Protein AF-A0A5E6MGK2-F1 (afdb_monomer_lite)

Structure (mmCIF, N/CA/C/O backbone):
data_AF-A0A5E6MGK2-F1
#
_entry.id   AF-A0A5E6MGK2-F1
#
loop_
_atom_site.group_PDB
_atom_site.id
_atom_site.type_symbol
_atom_site.label_atom_id
_atom_site.label_alt_id
_atom_site.label_comp_id
_atom_site.label_asym_id
_atom_site.label_entity_id
_atom_site.label_seq_id
_atom_site.pdbx_PDB_ins_code
_atom_site.Cartn_x
_atom_site.Cartn_y
_atom_site.Cartn_z
_atom_site.occupancy
_atom_site.B_iso_or_equiv
_atom_site.auth_seq_id
_atom_site.auth_comp_id
_atom_site.auth_asym_id
_atom_site.auth_atom_id
_atom_site.pdbx_PDB_model_num
ATOM 1 N N . PRO A 1 1 ? 4.640 -2.344 -9.525 1.00 94.25 1 PRO A N 1
ATOM 2 C CA . PRO A 1 1 ? 4.341 -3.166 -10.727 1.00 94.25 1 PRO A CA 1
ATOM 3 C C . PRO A 1 1 ? 5.467 -4.157 -11.031 1.00 94.25 1 PRO A C 1
ATOM 5 O O . PRO A 1 1 ? 6.625 -3.793 -10.853 1.00 94.25 1 PRO A O 1
ATOM 8 N N . LEU A 1 2 ? 5.145 -5.375 -11.482 1.00 95.38 2 LEU A N 1
ATOM 9 C CA . LEU A 1 2 ? 6.143 -6.428 -11.712 1.00 95.38 2 LEU A CA 1
ATOM 10 C C . LEU A 1 2 ? 7.144 -6.060 -12.824 1.00 95.38 2 LEU A C 1
ATOM 12 O O . LEU A 1 2 ? 8.345 -6.225 -12.645 1.00 95.38 2 LEU A O 1
ATOM 16 N N . HIS A 1 3 ? 6.673 -5.469 -13.927 1.00 95.94 3 HIS A N 1
ATOM 17 C CA . HIS A 1 3 ? 7.505 -5.092 -15.083 1.00 95.94 3 HIS A CA 1
ATOM 18 C C . HIS A 1 3 ? 8.544 -3.998 -14.796 1.00 95.94 3 HIS A C 1
ATOM 20 O O . HIS A 1 3 ? 9.413 -3.750 -15.626 1.00 95.94 3 HIS A O 1
ATOM 26 N N . LEU A 1 4 ? 8.447 -3.334 -13.642 1.00 96.44 4 LEU A N 1
ATOM 27 C CA . LEU A 1 4 ? 9.413 -2.334 -13.181 1.00 96.44 4 LEU A CA 1
ATOM 28 C C . LEU A 1 4 ? 10.437 -2.902 -12.190 1.00 96.44 4 LEU A C 1
ATOM 30 O O . LEU A 1 4 ? 11.348 -2.184 -11.788 1.00 96.44 4 LEU A O 1
ATOM 34 N N . GLN A 1 5 ? 10.310 -4.167 -11.781 1.00 96.50 5 GLN A N 1
ATOM 35 C CA . GLN A 1 5 ? 11.329 -4.822 -10.962 1.00 96.50 5 GLN A CA 1
ATOM 36 C C . GLN A 1 5 ? 12.588 -5.107 -11.796 1.00 96.50 5 GLN A C 1
ATOM 38 O O . GLN A 1 5 ? 12.494 -5.346 -13.003 1.00 96.50 5 GLN A O 1
ATOM 43 N N . GLY A 1 6 ? 13.762 -5.122 -11.149 1.00 96.56 6 GLY A N 1
ATOM 44 C CA . GLY A 1 6 ? 15.073 -5.203 -11.816 1.00 96.56 6 GLY A CA 1
ATOM 45 C C . GLY A 1 6 ? 15.181 -6.317 -12.861 1.00 96.56 6 GLY A C 1
ATOM 46 O O . GLY A 1 6 ? 15.568 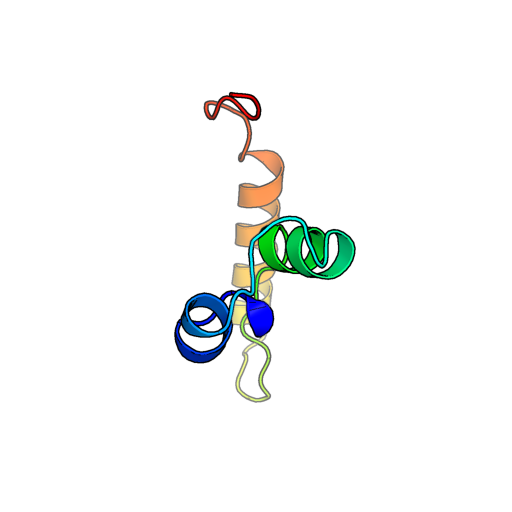-6.053 -13.997 1.00 96.56 6 GLY A O 1
ATOM 47 N N . TYR A 1 7 ? 14.696 -7.520 -12.530 1.00 96.81 7 TYR A N 1
ATOM 48 C CA . TYR A 1 7 ? 14.668 -8.675 -13.437 1.00 96.81 7 TYR A CA 1
ATOM 49 C C . TYR A 1 7 ? 14.045 -8.369 -14.813 1.00 96.81 7 TYR A C 1
ATOM 51 O O . TYR A 1 7 ? 14.545 -8.822 -15.846 1.00 96.81 7 TYR A O 1
ATOM 59 N N . PHE A 1 8 ? 12.950 -7.604 -14.836 1.00 97.12 8 PHE A N 1
ATOM 60 C CA . PHE A 1 8 ? 12.232 -7.249 -16.061 1.00 97.12 8 PHE A CA 1
ATOM 61 C C . PHE A 1 8 ? 12.866 -6.042 -16.754 1.00 97.12 8 PHE A C 1
ATOM 63 O O . PHE A 1 8 ? 12.973 -6.019 -17.982 1.00 97.12 8 PHE A O 1
ATOM 70 N N . VAL A 1 9 ? 13.341 -5.058 -15.990 1.00 96.62 9 VAL A N 1
ATOM 71 C CA . VAL A 1 9 ? 13.999 -3.867 -16.544 1.00 96.62 9 VAL A CA 1
ATOM 72 C C . VAL A 1 9 ? 15.260 -4.242 -17.329 1.00 96.62 9 VAL A C 1
ATOM 74 O O . VAL A 1 9 ? 15.444 -3.771 -18.455 1.00 96.62 9 VAL A O 1
ATOM 77 N N . GLU A 1 10 ? 16.081 -5.153 -16.809 1.00 97.44 10 GLU A N 1
ATOM 78 C CA . GLU A 1 10 ? 17.268 -5.678 -17.507 1.00 97.44 10 GLU A CA 1
ATOM 79 C C . GLU A 1 10 ? 16.923 -6.356 -18.843 1.00 97.44 10 GLU A C 1
ATOM 81 O O . GLU A 1 10 ? 17.726 -6.361 -19.770 1.00 97.44 10 GLU A O 1
ATOM 86 N N . ARG A 1 11 ? 15.694 -6.866 -18.981 1.00 97.12 11 ARG A N 1
ATOM 87 C CA . ARG A 1 11 ? 15.176 -7.543 -20.183 1.00 97.12 11 ARG A CA 1
ATOM 88 C C . ARG A 1 11 ? 14.396 -6.615 -21.122 1.00 97.12 11 ARG A C 1
ATOM 90 O O . ARG A 1 11 ? 13.668 -7.082 -21.991 1.00 97.12 11 ARG A O 1
ATOM 97 N N . GLY A 1 12 ? 14.538 -5.298 -20.959 1.00 96.81 12 GLY A N 1
ATOM 98 C CA . GLY A 1 12 ? 13.977 -4.298 -21.878 1.00 96.81 12 GLY A CA 1
ATOM 99 C C . GLY A 1 12 ? 12.610 -3.733 -21.482 1.00 96.81 12 GLY A C 1
ATOM 100 O O . GLY A 1 12 ? 12.071 -2.884 -22.200 1.00 96.81 12 GLY A O 1
ATOM 101 N N . TRP A 1 13 ? 12.055 -4.126 -20.330 1.00 97.50 13 TRP A N 1
ATOM 102 C CA . TRP A 1 13 ? 10.840 -3.498 -19.806 1.00 97.50 13 TRP A CA 1
ATOM 103 C C . TRP A 1 13 ? 11.119 -2.082 -19.302 1.00 97.50 13 TRP A C 1
ATOM 105 O O . TRP A 1 13 ? 12.191 -1.785 -18.773 1.00 97.50 13 TRP A O 1
ATOM 115 N N . ARG A 1 14 ? 10.168 -1.171 -19.514 1.00 95.44 14 ARG A N 1
ATOM 116 C CA . ARG A 1 14 ? 10.301 0.256 -19.187 1.00 95.44 14 ARG A CA 1
ATOM 117 C C . ARG A 1 14 ? 8.969 0.813 -18.686 1.00 95.44 14 ARG A C 1
ATOM 119 O O . ARG A 1 14 ? 7.911 0.296 -19.054 1.00 95.44 14 ARG A O 1
ATOM 126 N N . LYS A 1 15 ? 9.048 1.884 -17.891 1.00 95.38 15 LYS A N 1
ATOM 127 C CA . LYS A 1 15 ? 7.901 2.718 -17.498 1.00 95.38 15 LYS A CA 1
ATOM 128 C C . LYS A 1 15 ? 7.171 3.240 -18.743 1.00 95.38 15 LYS A C 1
ATOM 130 O O . LYS A 1 15 ? 7.793 3.445 -19.784 1.00 95.38 15 LYS A O 1
ATOM 135 N N . GLY A 1 16 ? 5.859 3.411 -18.649 1.00 95.69 16 GLY A N 1
ATOM 136 C CA . GLY A 1 16 ? 4.972 3.839 -19.727 1.00 95.69 16 GLY A CA 1
ATOM 137 C C . GLY A 1 16 ? 4.432 2.700 -20.595 1.00 95.69 16 GLY A C 1
ATOM 138 O O . GLY A 1 16 ? 3.481 2.916 -21.341 1.00 95.69 16 GLY A O 1
ATOM 139 N N . ARG A 1 17 ? 4.975 1.476 -20.496 1.00 96.06 17 ARG A N 1
ATOM 140 C CA . ARG A 1 17 ? 4.488 0.336 -21.299 1.0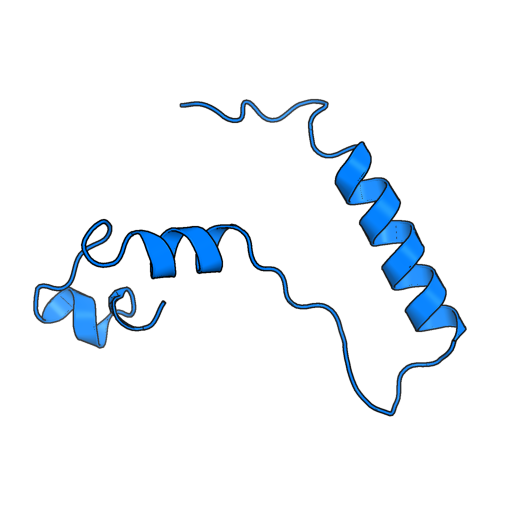0 96.06 17 ARG A CA 1
ATOM 141 C C . ARG A 1 17 ? 3.188 -0.265 -20.773 1.00 96.06 17 ARG A C 1
ATOM 143 O O . ARG A 1 17 ? 2.447 -0.844 -21.559 1.00 96.06 17 ARG A O 1
ATOM 150 N N . LEU A 1 18 ? 2.905 -0.123 -19.476 1.00 97.38 18 LEU A N 1
ATOM 151 C CA . LEU A 1 18 ? 1.658 -0.573 -18.848 1.00 97.38 18 LEU A CA 1
ATOM 152 C C . LEU A 1 18 ? 1.024 0.588 -18.060 1.00 97.38 18 LEU A C 1
ATOM 154 O O . LEU A 1 18 ? 1.025 0.575 -16.826 1.00 97.38 18 LEU A O 1
ATOM 158 N N . PRO A 1 19 ? 0.479 1.610 -18.750 1.00 95.06 19 PRO A N 1
ATOM 159 C CA . PRO A 1 19 ? 0.084 2.875 -18.127 1.00 95.06 19 PRO A CA 1
ATOM 160 C C . PRO A 1 19 ? -1.016 2.712 -17.074 1.00 95.06 19 PRO A C 1
ATOM 162 O O . PRO A 1 19 ? -0.998 3.393 -16.054 1.00 95.06 19 PRO A O 1
ATOM 165 N N . VAL A 1 20 ? -1.954 1.780 -17.270 1.00 96.69 20 VAL A N 1
ATOM 166 C CA . VAL A 1 20 ? -3.009 1.504 -16.281 1.00 96.69 20 VAL A CA 1
ATOM 167 C C . VAL A 1 20 ? -2.419 0.872 -15.019 1.00 96.69 20 VAL A C 1
ATOM 169 O O . VAL A 1 20 ? -2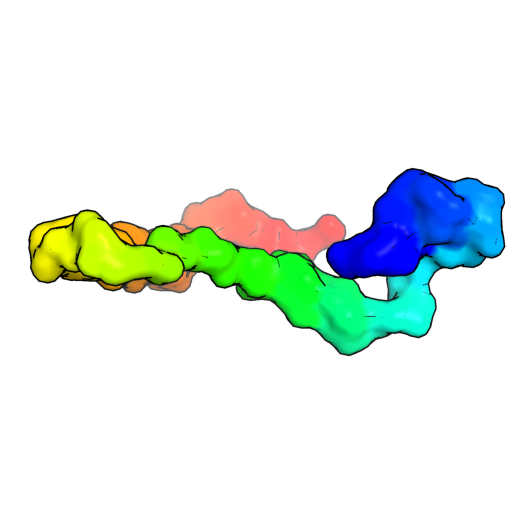.711 1.327 -13.916 1.00 96.69 20 VAL A O 1
ATOM 172 N N . THR A 1 21 ? -1.552 -0.132 -15.167 1.00 96.56 21 THR A N 1
ATOM 173 C CA . THR A 1 21 ? -0.889 -0.804 -14.040 1.00 96.56 21 THR A CA 1
ATOM 174 C C . THR A 1 21 ? -0.042 0.169 -13.227 1.00 96.56 21 THR A C 1
ATOM 176 O O . THR A 1 21 ? -0.075 0.145 -11.999 1.00 96.56 21 THR A O 1
ATOM 179 N N . GLU A 1 22 ? 0.706 1.035 -13.908 1.00 96.38 22 GLU A N 1
ATOM 180 C CA . GLU A 1 22 ? 1.531 2.066 -13.278 1.00 96.38 22 GLU A CA 1
ATOM 181 C C . GLU A 1 22 ? 0.665 3.084 -12.538 1.00 96.38 22 GLU A C 1
ATOM 183 O O . GLU A 1 22 ? 0.865 3.310 -11.350 1.00 96.38 22 GLU A O 1
ATOM 188 N N . LYS A 1 23 ? -0.381 3.605 -13.188 1.00 95.88 23 LYS A N 1
ATOM 189 C CA . LYS A 1 23 ? -1.293 4.584 -12.586 1.00 95.88 23 LYS A CA 1
ATOM 190 C C . LYS A 1 23 ? -2.048 4.036 -11.371 1.00 95.88 23 LYS A C 1
ATOM 192 O O . LYS A 1 23 ? -2.416 4.806 -10.484 1.00 95.88 23 LYS A O 1
ATOM 197 N N . VAL A 1 24 ? -2.371 2.743 -11.345 1.00 95.88 24 VAL A N 1
ATOM 198 C CA . VAL A 1 24 ? -2.968 2.105 -10.161 1.00 95.88 24 VAL A CA 1
ATOM 199 C C . VAL A 1 24 ? -1.925 2.013 -9.053 1.00 95.88 24 VAL A C 1
ATOM 201 O O . VAL A 1 24 ? -2.167 2.525 -7.967 1.00 95.88 24 VAL A O 1
ATOM 204 N N . ALA A 1 25 ? -0.747 1.460 -9.343 1.00 94.06 25 ALA A N 1
ATOM 205 C CA . ALA A 1 25 ? 0.298 1.288 -8.339 1.00 94.06 25 ALA A CA 1
ATOM 206 C C . ALA A 1 25 ? 0.782 2.608 -7.715 1.00 94.06 25 ALA A C 1
ATOM 208 O O . ALA A 1 25 ? 1.002 2.638 -6.511 1.00 94.06 25 ALA A O 1
ATOM 209 N N . ASP A 1 26 ? 0.885 3.690 -8.492 1.00 93.75 26 ASP A N 1
ATOM 210 C CA . ASP A 1 26 ? 1.334 5.006 -8.008 1.00 93.75 26 ASP A CA 1
ATOM 211 C C . ASP A 1 26 ? 0.348 5.662 -7.020 1.00 93.75 26 ASP A C 1
ATOM 213 O O . ASP A 1 26 ? 0.723 6.571 -6.286 1.00 93.75 26 ASP A O 1
ATOM 217 N N . ARG A 1 27 ? -0.922 5.234 -6.997 1.00 90.06 27 ARG A N 1
ATOM 218 C CA . ARG A 1 27 ? -1.982 5.836 -6.161 1.00 90.06 27 ARG A CA 1
ATOM 219 C C . ARG A 1 27 ? -2.536 4.885 -5.103 1.00 90.06 27 ARG A C 1
ATOM 221 O O . ARG A 1 27 ? -3.388 5.283 -4.312 1.00 90.06 27 ARG A O 1
ATOM 228 N N . SER A 1 28 ? -2.106 3.629 -5.112 1.00 92.12 28 SER A N 1
ATOM 229 C CA . SER A 1 28 ? -2.543 2.631 -4.145 1.00 92.12 28 SER A CA 1
ATOM 230 C C . SER A 1 28 ? -1.678 2.688 -2.893 1.00 92.12 28 SER A C 1
ATOM 232 O O . SER A 1 28 ? -0.455 2.626 -2.963 1.00 92.12 28 SER A O 1
ATOM 234 N N . ILE A 1 29 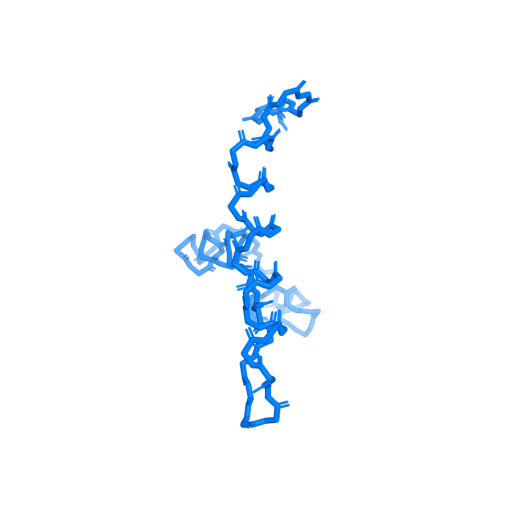? -2.335 2.729 -1.739 1.00 91.69 29 ILE A N 1
ATOM 235 C CA . ILE A 1 29 ? -1.71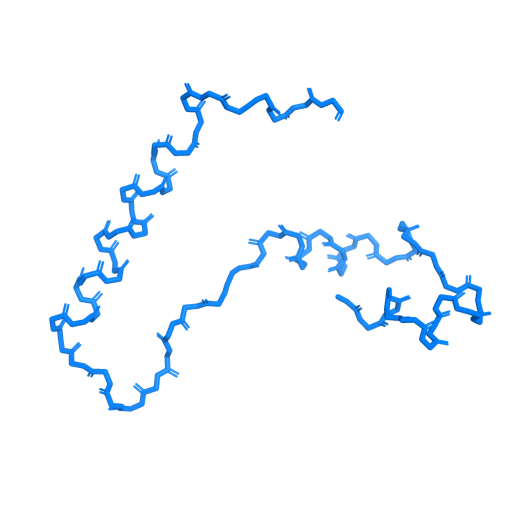8 2.494 -0.434 1.00 91.69 29 ILE A CA 1
ATOM 236 C C . ILE A 1 29 ? -2.341 1.247 0.186 1.00 91.69 29 ILE A C 1
ATOM 238 O O . ILE A 1 29 ? -3.483 0.899 -0.118 1.00 91.69 29 ILE A O 1
ATOM 242 N N . VAL A 1 30 ? -1.596 0.580 1.062 1.00 93.44 30 VAL A N 1
ATOM 243 C CA . VAL A 1 30 ? -2.092 -0.572 1.818 1.00 93.44 30 VAL A CA 1
ATOM 244 C C . VAL A 1 30 ? -2.290 -0.139 3.262 1.00 93.44 30 VAL A C 1
ATOM 246 O O . VAL A 1 30 ? -1.373 0.393 3.884 1.00 93.44 30 VAL A O 1
ATOM 249 N N . LEU A 1 31 ? -3.493 -0.363 3.785 1.00 95.25 31 LEU A N 1
ATOM 250 C CA . LEU A 1 31 ? -3.806 -0.169 5.198 1.00 95.25 31 LEU A CA 1
ATOM 251 C C . LEU A 1 31 ? -3.718 -1.513 5.930 1.00 95.25 31 LEU A C 1
ATOM 253 O O . LEU A 1 31 ? -3.941 -2.554 5.302 1.00 95.25 31 LEU A O 1
ATOM 257 N N . PRO A 1 32 ? -3.438 -1.520 7.245 1.00 95.69 32 PRO A N 1
ATOM 258 C CA . PRO A 1 32 ? -3.565 -2.727 8.050 1.00 95.69 32 PRO A CA 1
ATOM 259 C C . PRO A 1 32 ? -4.967 -3.327 7.900 1.00 95.69 32 PRO A C 1
ATOM 261 O O . PRO A 1 32 ? -5.968 -2.646 8.122 1.00 95.69 32 PRO A O 1
ATOM 264 N N . PHE A 1 33 ? -5.035 -4.600 7.513 1.00 94.38 33 PHE A N 1
ATOM 265 C CA . PHE A 1 33 ? -6.284 -5.342 7.371 1.00 94.38 33 PHE A CA 1
ATOM 266 C C . PHE A 1 33 ? -6.052 -6.808 7.742 1.00 94.38 33 PHE A C 1
ATOM 268 O O . PHE A 1 33 ? -5.597 -7.613 6.931 1.00 94.38 33 PHE A O 1
ATOM 275 N N . HIS A 1 34 ? -6.302 -7.142 9.006 1.00 96.69 34 HIS A N 1
ATOM 276 C CA . HIS A 1 34 ? -6.134 -8.486 9.555 1.00 96.69 34 HIS A CA 1
ATOM 277 C C . HIS A 1 34 ? -7.067 -8.700 10.754 1.00 96.69 34 HIS A C 1
ATOM 279 O O . HIS A 1 34 ? -7.519 -7.737 11.371 1.00 96.69 34 HIS A O 1
ATOM 285 N N . ALA A 1 35 ? -7.306 -9.958 11.135 1.00 97.62 35 ALA A N 1
ATOM 286 C CA . ALA A 1 35 ? -8.286 -10.322 12.168 1.00 97.62 35 ALA A CA 1
ATOM 287 C C . ALA A 1 35 ? -7.959 -9.816 13.589 1.00 97.62 35 ALA A C 1
ATOM 289 O O . ALA A 1 35 ? -8.840 -9.771 14.435 1.00 97.62 35 ALA A O 1
ATOM 290 N N . HIS A 1 36 ? -6.710 -9.429 13.861 1.00 98.31 36 HIS A N 1
ATOM 291 C CA . HIS A 1 36 ? -6.287 -8.933 15.180 1.00 98.31 36 HIS A CA 1
ATOM 292 C C . HIS A 1 36 ? -6.443 -7.415 15.373 1.00 98.31 36 HIS A C 1
ATOM 294 O O . HIS A 1 36 ? -5.862 -6.868 16.306 1.00 98.31 36 HIS A O 1
ATOM 300 N N . LEU A 1 37 ? -7.141 -6.714 14.474 1.00 97.81 37 LEU A N 1
ATOM 301 C CA . LEU A 1 37 ? -7.385 -5.280 14.643 1.00 97.81 37 LEU A CA 1
ATOM 302 C C . LEU A 1 37 ? -8.452 -5.045 15.712 1.00 97.81 37 LEU A C 1
ATOM 304 O O . LEU A 1 37 ? -9.523 -5.645 15.654 1.00 97.81 37 LEU A O 1
ATOM 308 N N . THR A 1 38 ? -8.172 -4.144 16.651 1.00 98.56 38 THR A N 1
ATOM 309 C CA . THR A 1 38 ? -9.178 -3.669 17.609 1.00 98.56 38 THR A CA 1
ATOM 310 C C . THR A 1 38 ? -10.007 -2.534 17.011 1.00 98.56 38 THR A C 1
ATOM 312 O O . THR A 1 38 ? -9.586 -1.868 16.058 1.00 98.56 38 THR A O 1
ATOM 315 N N . GLU A 1 39 ? -11.183 -2.278 17.581 1.00 98.19 39 GLU A N 1
ATOM 316 C CA . GLU A 1 39 ? -12.047 -1.175 17.148 1.00 98.19 39 GLU A CA 1
ATOM 317 C C . GLU A 1 39 ? -11.341 0.184 17.274 1.00 98.19 39 GLU A C 1
ATOM 319 O O . GLU A 1 39 ? -11.447 1.026 16.381 1.00 98.19 39 GLU A O 1
ATOM 324 N N . GLU A 1 40 ? -10.537 0.379 18.323 1.00 98.50 40 GLU A N 1
ATOM 325 C CA . GLU A 1 40 ? -9.757 1.600 18.541 1.00 98.50 40 GLU A CA 1
ATOM 326 C C . GLU A 1 40 ? -8.681 1.786 17.467 1.00 98.50 40 GLU A C 1
ATOM 328 O O . GLU A 1 40 ? -8.473 2.901 16.982 1.00 98.50 40 GLU A O 1
ATOM 333 N N . GLN A 1 41 ? -8.012 0.703 17.057 1.00 98.31 41 GLN A N 1
ATOM 334 C CA . GLN A 1 41 ? -7.028 0.740 15.974 1.00 98.31 41 GLN A CA 1
ATOM 335 C C . GLN A 1 41 ? -7.687 1.090 14.638 1.00 98.31 41 GLN A C 1
ATOM 337 O O . GLN A 1 41 ? -7.160 1.917 13.892 1.00 98.31 41 GLN A O 1
ATOM 342 N N . VAL A 1 42 ? -8.858 0.518 14.347 1.00 97.88 42 VAL A N 1
ATOM 343 C CA . VAL A 1 42 ? -9.632 0.862 13.146 1.00 97.88 42 VAL A CA 1
ATOM 344 C C . VAL A 1 42 ? -10.055 2.332 13.182 1.00 97.88 42 VAL A C 1
ATOM 346 O O . VAL A 1 42 ? -9.847 3.052 12.203 1.00 97.88 42 VAL A O 1
ATOM 349 N N . ALA A 1 43 ? -10.589 2.808 14.309 1.00 98.00 43 ALA A N 1
ATOM 350 C CA . ALA A 1 43 ? -10.995 4.201 14.479 1.00 98.00 43 ALA A CA 1
ATOM 351 C C . ALA A 1 43 ? -9.817 5.169 14.283 1.00 98.00 43 ALA A C 1
ATOM 353 O O . ALA A 1 43 ? -9.958 6.182 13.592 1.00 98.00 43 ALA A O 1
ATOM 354 N N . PHE A 1 44 ? -8.644 4.831 14.826 1.00 97.62 44 PHE A N 1
ATOM 355 C CA . PHE A 1 44 ? -7.412 5.587 14.623 1.00 97.62 44 PHE A CA 1
ATOM 356 C C . PHE A 1 44 ? -7.015 5.643 13.142 1.00 97.62 44 PHE A C 1
ATOM 358 O O . PHE A 1 44 ? -6.846 6.737 12.607 1.00 97.62 44 PHE A O 1
ATOM 365 N N . ILE A 1 45 ? -6.944 4.494 12.457 1.00 96.62 45 ILE A N 1
ATOM 366 C CA . ILE A 1 45 ? -6.594 4.419 11.028 1.00 96.62 45 ILE A CA 1
ATOM 367 C C . ILE A 1 45 ? -7.540 5.290 10.195 1.00 96.62 45 ILE A C 1
ATOM 369 O O . ILE A 1 45 ? -7.085 6.092 9.380 1.00 96.62 45 ILE A O 1
ATOM 373 N N . VAL A 1 46 ? -8.853 5.169 10.416 1.00 96.00 46 VAL A N 1
ATOM 374 C CA . VAL A 1 46 ? -9.863 5.933 9.671 1.00 96.00 46 VAL A CA 1
ATOM 375 C C . VAL A 1 46 ? -9.724 7.432 9.927 1.00 96.00 46 VAL A C 1
ATOM 377 O O . VAL A 1 46 ? -9.775 8.212 8.976 1.00 96.00 46 VAL A O 1
ATOM 380 N N . LYS A 1 47 ? -9.546 7.846 11.187 1.00 96.19 47 LYS A N 1
ATOM 381 C CA . LYS A 1 47 ? -9.369 9.257 11.547 1.00 96.19 47 LYS A CA 1
ATOM 382 C C . LYS A 1 47 ? -8.121 9.834 10.881 1.00 96.19 47 LYS A C 1
ATOM 384 O O . LYS A 1 47 ? -8.219 10.804 10.138 1.00 96.19 47 LYS A O 1
ATOM 389 N N . THR A 1 48 ? -6.968 9.205 11.094 1.00 93.94 48 THR A N 1
ATOM 390 C CA . THR A 1 48 ? -5.687 9.680 10.563 1.00 93.94 48 THR A CA 1
ATOM 391 C C . THR A 1 48 ? -5.685 9.714 9.040 1.00 93.94 48 THR A C 1
ATOM 393 O O . THR A 1 48 ? -5.170 10.664 8.456 1.00 93.94 48 THR A O 1
ATOM 396 N N . LEU A 1 49 ? -6.287 8.721 8.377 1.00 92.94 49 LEU A N 1
ATOM 397 C CA . LEU A 1 49 ? -6.354 8.704 6.920 1.00 92.94 49 LEU A CA 1
ATOM 398 C C . LEU A 1 49 ? -7.248 9.819 6.370 1.00 92.94 49 LEU A C 1
ATOM 400 O O . LEU A 1 49 ? -6.878 10.448 5.381 1.00 92.94 49 LEU A O 1
ATOM 404 N N . LYS A 1 50 ? -8.394 10.090 7.008 1.00 92.19 50 LYS A N 1
ATOM 405 C CA . LYS A 1 50 ? -9.251 11.227 6.643 1.00 92.19 50 LYS A CA 1
ATOM 406 C C . LYS A 1 50 ? -8.491 12.540 6.787 1.00 92.19 50 LYS A C 1
ATOM 408 O O . LYS A 1 50 ? -8.406 13.287 5.813 1.00 92.19 50 LYS A O 1
ATOM 413 N N . ASP A 1 51 ? -7.882 12.765 7.948 1.00 92.94 51 ASP A N 1
ATOM 414 C CA . ASP A 1 51 ? -7.110 13.976 8.235 1.00 92.94 51 ASP A CA 1
ATOM 415 C C . ASP A 1 51 ? -5.968 14.154 7.227 1.00 92.94 51 ASP A C 1
ATOM 417 O O . ASP A 1 51 ? -5.787 15.242 6.682 1.00 92.94 51 ASP A O 1
ATOM 421 N N . ALA A 1 52 ? -5.231 13.085 6.912 1.00 88.69 52 ALA A N 1
ATOM 422 C CA . ALA A 1 52 ? -4.198 13.126 5.886 1.00 88.69 52 ALA A CA 1
ATOM 423 C C . ALA A 1 52 ? -4.808 13.472 4.519 1.00 88.69 52 ALA A C 1
ATOM 425 O O . ALA A 1 52 ? -4.392 14.440 3.900 1.00 88.69 52 ALA A O 1
ATOM 426 N N . SER A 1 53 ? -5.840 12.755 4.065 1.00 86.25 53 SER A N 1
ATOM 427 C CA . SER A 1 53 ? 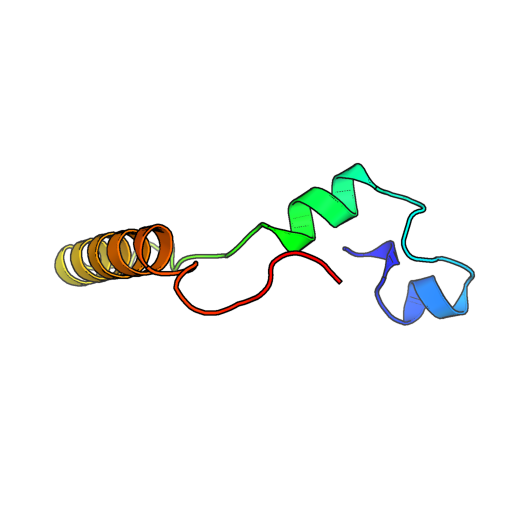-6.428 12.942 2.728 1.00 86.25 53 SER A CA 1
ATOM 428 C C . SER A 1 53 ? -6.969 14.352 2.457 1.00 86.25 53 SER A C 1
ATOM 430 O O . SER A 1 53 ? -6.974 14.782 1.308 1.00 86.25 53 SER A O 1
ATOM 432 N N . VAL A 1 54 ? -7.394 15.073 3.499 1.00 86.69 54 VAL A N 1
ATOM 433 C CA . VAL A 1 54 ? -7.876 16.460 3.395 1.00 86.69 54 VAL A CA 1
ATOM 434 C C . VAL A 1 54 ? -6.724 17.466 3.442 1.00 86.69 54 VAL A C 1
ATOM 436 O O . VAL A 1 54 ? -6.769 18.484 2.758 1.00 86.69 54 VAL A O 1
ATOM 439 N N . ASN A 1 55 ? -5.685 17.188 4.233 1.00 76.12 55 ASN A N 1
ATOM 440 C CA . ASN A 1 55 ? -4.588 18.129 4.466 1.00 76.12 55 ASN A CA 1
ATOM 441 C C . ASN A 1 55 ? -3.392 17.932 3.515 1.00 76.12 55 ASN A C 1
ATOM 443 O O . ASN A 1 55 ? -2.534 18.815 3.410 1.00 76.12 55 ASN A O 1
ATOM 447 N N . VAL A 1 56 ? -3.320 16.807 2.792 1.00 65.75 56 VAL A N 1
ATOM 448 C CA . VAL A 1 56 ? -2.308 16.586 1.750 1.00 65.75 56 VAL A CA 1
ATOM 449 C C . VAL A 1 56 ? -2.659 17.463 0.541 1.00 65.75 56 VAL A C 1
ATOM 451 O O . VAL A 1 56 ? -3.514 17.131 -0.273 1.00 65.75 56 VAL A O 1
ATOM 454 N N . GLY A 1 57 ? -2.000 18.617 0.449 1.00 54.72 57 GLY A N 1
ATOM 455 C CA . GLY A 1 57 ? -2.242 19.633 -0.582 1.00 54.72 57 GLY A CA 1
ATOM 456 C C . GLY A 1 57 ? -1.792 21.038 -0.176 1.00 54.72 57 GLY A C 1
ATOM 457 O O . GLY A 1 57 ? -1.541 21.870 -1.040 1.00 54.72 57 GLY A O 1
ATOM 458 N N . ALA A 1 58 ? -1.586 21.293 1.121 1.00 51.69 58 ALA A N 1
ATOM 459 C CA . ALA A 1 58 ? -1.159 22.600 1.630 1.00 51.69 58 ALA A CA 1
ATOM 460 C C . ALA A 1 58 ? 0.326 22.961 1.365 1.00 51.69 58 ALA A C 1
ATOM 462 O O . ALA A 1 58 ? 0.807 23.961 1.891 1.00 51.69 58 ALA A O 1
ATOM 463 N N . GLY A 1 59 ? 1.074 22.184 0.569 1.00 48.34 59 GLY A N 1
ATOM 464 C CA . GLY A 1 59 ? 2.495 22.490 0.336 1.00 48.34 59 GLY A CA 1
ATOM 465 C C . GLY A 1 59 ? 3.284 21.631 -0.655 1.00 48.34 59 GLY A C 1
ATOM 466 O O . GLY A 1 59 ? 4.485 21.842 -0.779 1.00 48.34 59 GLY A O 1
ATOM 467 N N . ALA A 1 60 ? 2.672 20.686 -1.373 1.00 48.97 60 ALA A N 1
ATOM 468 C CA . ALA A 1 60 ? 3.380 19.911 -2.394 1.00 48.97 60 ALA A CA 1
ATOM 469 C C . ALA A 1 60 ? 2.863 20.299 -3.781 1.00 48.97 60 ALA A C 1
ATOM 471 O O . ALA A 1 60 ? 1.686 20.107 -4.078 1.00 48.97 60 ALA A O 1
ATOM 472 N N . ALA A 1 61 ? 3.737 20.853 -4.625 1.00 43.22 61 ALA A N 1
ATOM 473 C CA . ALA A 1 61 ? 3.438 21.084 -6.031 1.00 43.22 61 ALA A CA 1
ATOM 474 C C . ALA A 1 61 ? 3.148 19.733 -6.703 1.00 43.22 61 ALA A C 1
ATOM 476 O O . ALA A 1 61 ? 4.053 18.933 -6.924 1.00 43.22 61 ALA A O 1
ATOM 477 N N . ILE A 1 62 ? 1.880 19.467 -7.017 1.00 53.50 62 ILE A N 1
ATOM 478 C CA . ILE A 1 62 ? 1.462 18.266 -7.751 1.00 53.50 62 ILE A CA 1
ATOM 479 C C . ILE A 1 62 ? 1.545 18.537 -9.261 1.00 53.50 62 ILE A C 1
ATOM 481 O O . ILE A 1 62 ? 0.612 18.206 -9.963 1.00 53.50 62 ILE A O 1
ATOM 485 N N . TYR A 1 63 ? 2.609 19.181 -9.754 1.00 45.47 63 TYR A N 1
ATOM 486 C CA . TYR A 1 63 ? 3.036 19.189 -11.164 1.00 45.47 63 TYR A CA 1
ATOM 487 C C . TYR A 1 63 ? 4.471 19.726 -11.226 1.00 45.47 63 TYR A C 1
ATOM 489 O O . TYR A 1 63 ? 4.665 20.902 -10.929 1.00 45.47 63 TYR A O 1
ATOM 497 N N . LEU A 1 64 ? 5.437 18.874 -11.589 1.00 35.97 64 LEU A N 1
ATOM 498 C CA . LEU A 1 64 ? 6.628 19.160 -12.407 1.00 35.97 64 LEU A CA 1
ATOM 499 C C . LEU A 1 64 ? 7.315 17.832 -12.760 1.00 35.97 64 LEU A C 1
ATOM 501 O O . LEU A 1 64 ? 7.638 17.067 -11.824 1.00 35.97 64 LEU A O 1
#

pLDDT: mean 88.67, std 16.39, range [35.97, 98.56]

Secondary structure (DSSP, 8-state):
-GGGSHHHHTTT--TTSSHHHHHHHTT------STT--HHHHHHHHHHHHHHHHHTTSS--S--

Organism: NCBI:txid1041766

InterPro domains:
  IPR000653 DegT/DnrJ/EryC1/StrS aminotransferase [PF01041] (1-49)
  IPR015422 Pyridoxal phosphate-dependent transferase, small domain [G3DSA:3.90.1150.10] (1-55)
  IPR015424 Pyridoxal phosphate-dependent transferase [SSF53383] (1-52)

Radius of gyration: 17.11 Å; chains: 1; bounding box: 29×33×40 Å

Foldseek 3Di:
DVCPPPVNVVVPRDPPPCPVVVVCVVPDDDDDDDPPDDPVNVVVSVVVVVVCVVPVPPDDPPDD

Sequence (64 aa):
PLHLQGYFVERGWRKGRLPVTEKVADRSIVLPFHAHLTEEQVAFIVKTLKDASVNVGAGAAIYL